Protein AF-A0A8S0H0K2-F1 (afdb_monomer_lite)

Foldseek 3Di:
DDDDPVPCPPVVCVVVVCVVFWAWPDKDFDACPPCVVVCVPPVVVQDPVDVVSVVVVVVVVVVRVVCCVVVVDPGPDMDTDTGTDDDPPDD

Sequence (91 aa):
MKVDPSEAVRSQDILKVVEQHFEIQALNTCGGTLLQFLLHGIAGNFKADDPQAMRVLRMLFDIEDGLIESGTLNSDFVIVAATPKQSEAVL

Structure (mmCIF, N/CA/C/O backbone):
data_AF-A0A8S0H0K2-F1
#
_entry.id   AF-A0A8S0H0K2-F1
#
loop_
_atom_site.group_PDB
_atom_site.id
_atom_site.type_symbol
_atom_site.label_atom_id
_atom_site.label_alt_id
_atom_site.label_comp_id
_atom_site.label_asym_id
_atom_site.label_entity_id
_atom_site.label_seq_id
_atom_site.pdbx_PDB_ins_code
_atom_site.Cartn_x
_atom_site.Cartn_y
_atom_site.Cartn_z
_atom_site.occupancy
_atom_site.B_iso_or_equiv
_atom_site.auth_seq_id
_atom_site.auth_comp_id
_atom_site.auth_asym_id
_atom_site.auth_atom_id
_atom_site.pdbx_PDB_model_num
ATOM 1 N N . MET A 1 1 ? -3.976 -24.342 -3.654 1.00 51.12 1 MET 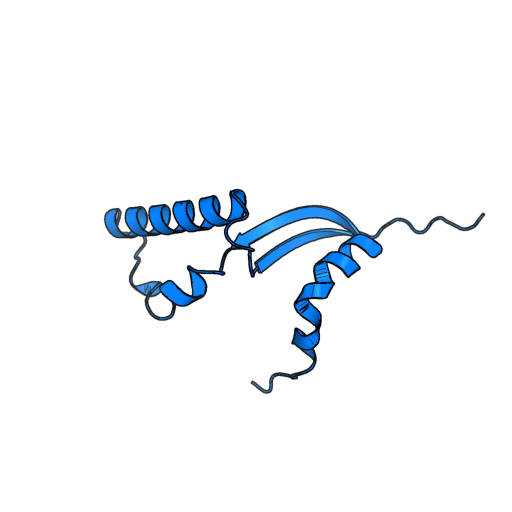A N 1
ATOM 2 C CA . MET A 1 1 ? -4.430 -23.620 -2.448 1.00 51.12 1 MET A CA 1
ATOM 3 C C . MET A 1 1 ? -5.933 -23.444 -2.577 1.00 51.12 1 MET A C 1
ATOM 5 O O . MET A 1 1 ? -6.367 -22.964 -3.616 1.00 51.12 1 MET A O 1
ATOM 9 N N . LYS A 1 2 ? -6.728 -23.941 -1.627 1.00 66.94 2 LYS A N 1
ATOM 10 C CA . LYS A 1 2 ? -8.188 -23.798 -1.661 1.00 66.94 2 LYS A CA 1
ATOM 11 C C . LYS A 1 2 ? -8.504 -22.497 -0.922 1.00 66.94 2 LYS A C 1
ATOM 13 O O . LYS A 1 2 ? -8.310 -22.449 0.283 1.00 66.94 2 LYS A O 1
ATOM 18 N N . VAL A 1 3 ? -8.840 -21.448 -1.665 1.00 67.50 3 VAL A N 1
ATOM 19 C CA . VAL A 1 3 ? -9.181 -20.133 -1.106 1.00 67.50 3 VAL A CA 1
ATOM 20 C C . VAL A 1 3 ? -10.633 -20.196 -0.647 1.00 67.50 3 VAL A C 1
ATOM 22 O O . VAL A 1 3 ? -11.489 -20.629 -1.423 1.00 67.50 3 VAL A O 1
ATOM 25 N N . ASP A 1 4 ? -10.902 -19.835 0.607 1.00 79.44 4 ASP A N 1
ATOM 26 C CA . ASP A 1 4 ? -12.271 -19.691 1.093 1.00 79.44 4 ASP A CA 1
ATOM 27 C C . ASP A 1 4 ? -12.836 -18.375 0.531 1.00 79.44 4 ASP A C 1
ATOM 29 O O . ASP A 1 4 ? -12.323 -17.303 0.857 1.00 79.44 4 ASP A O 1
ATOM 33 N N . PRO A 1 5 ? -13.871 -18.412 -0.326 1.00 71.44 5 PRO A N 1
ATOM 34 C CA . PRO A 1 5 ? -14.436 -17.202 -0.917 1.00 71.44 5 PRO A CA 1
ATOM 35 C C . PRO A 1 5 ? -15.036 -16.241 0.124 1.00 71.44 5 PRO A C 1
ATOM 37 O O . PRO A 1 5 ? -15.304 -15.087 -0.208 1.00 71.44 5 PRO A O 1
ATOM 40 N N . SER A 1 6 ? -15.245 -16.680 1.370 1.00 76.25 6 SER A N 1
ATOM 41 C CA . SER A 1 6 ? -15.715 -15.819 2.457 1.00 76.25 6 SER A CA 1
ATOM 42 C C . SER A 1 6 ? -14.618 -14.969 3.107 1.00 76.25 6 SER A C 1
ATOM 44 O O . SER A 1 6 ? -14.940 -13.955 3.721 1.00 76.25 6 SER A O 1
ATOM 46 N N . GLU A 1 7 ? -13.337 -15.311 2.939 1.00 74.62 7 GLU A N 1
ATOM 47 C CA . GLU A 1 7 ? -12.226 -14.654 3.645 1.00 74.62 7 GLU A CA 1
ATOM 48 C C . GLU A 1 7 ? -12.076 -13.168 3.266 1.00 74.62 7 GLU A C 1
ATOM 50 O O . GLU A 1 7 ? -11.788 -12.331 4.117 1.00 74.62 7 GLU A O 1
ATOM 55 N N . ALA A 1 8 ? -12.351 -12.812 2.007 1.00 75.25 8 ALA A N 1
ATOM 56 C CA . ALA A 1 8 ? -12.171 -11.454 1.483 1.00 75.25 8 ALA A CA 1
ATOM 57 C C . ALA A 1 8 ? -13.483 -10.683 1.231 1.00 75.25 8 ALA A C 1
ATOM 59 O O . ALA A 1 8 ? -13.444 -9.548 0.762 1.00 75.25 8 ALA A O 1
ATOM 60 N N . VAL A 1 9 ? -14.654 -11.256 1.541 1.00 79.31 9 VAL A N 1
ATOM 61 C CA . VAL A 1 9 ? -15.962 -10.697 1.129 1.00 79.31 9 VAL A CA 1
ATOM 62 C C . VAL A 1 9 ? -16.270 -9.314 1.728 1.00 79.31 9 VAL A C 1
ATOM 64 O O . VAL A 1 9 ? -17.096 -8.576 1.196 1.00 79.31 9 VAL A O 1
ATOM 67 N N . ARG A 1 10 ? -15.605 -8.942 2.829 1.00 85.94 10 ARG A N 1
ATOM 68 C CA . ARG A 1 10 ? -15.781 -7.656 3.530 1.00 85.94 10 ARG A CA 1
ATOM 69 C C . ARG A 1 10 ? -14.454 -7.001 3.918 1.00 85.94 10 ARG A C 1
ATOM 71 O O . ARG A 1 10 ? -14.381 -6.316 4.934 1.00 85.94 10 ARG A O 1
ATOM 78 N N . SER A 1 11 ? -13.405 -7.189 3.117 1.00 85.75 11 SER A N 1
ATOM 79 C CA . SER A 1 11 ? -12.092 -6.578 3.379 1.00 85.75 11 SER A CA 1
ATOM 80 C C . SER A 1 11 ? -12.159 -5.049 3.514 1.00 85.75 11 SER A C 1
ATOM 82 O O . SER A 1 11 ? -11.493 -4.480 4.374 1.00 85.75 11 SER A O 1
ATOM 84 N N . GLN A 1 12 ? -13.047 -4.394 2.759 1.00 86.94 12 GLN A N 1
ATOM 85 C CA . GLN A 1 12 ? -13.304 -2.949 2.850 1.00 86.94 12 GLN A CA 1
ATOM 86 C C . GLN A 1 12 ? -13.787 -2.476 4.236 1.00 86.94 12 GLN A C 1
ATOM 88 O O . GLN A 1 12 ? -13.594 -1.317 4.592 1.00 86.94 12 GLN A O 1
ATOM 93 N N . ASP A 1 13 ? -14.402 -3.357 5.035 1.00 90.56 13 ASP A N 1
ATOM 94 C CA . ASP A 1 13 ? -14.918 -3.011 6.363 1.00 90.56 13 ASP A CA 1
ATOM 95 C C . ASP A 1 13 ? -13.853 -3.150 7.464 1.00 90.56 13 ASP A C 1
ATOM 97 O O . ASP A 1 13 ? -14.096 -2.731 8.597 1.00 90.56 13 ASP A O 1
ATOM 101 N N . ILE A 1 14 ? -12.683 -3.734 7.166 1.00 91.25 14 ILE A N 1
ATOM 102 C CA . ILE A 1 14 ? -11.666 -4.067 8.175 1.00 91.25 14 ILE A CA 1
ATOM 103 C C . ILE A 1 14 ? -11.220 -2.819 8.933 1.00 91.25 14 ILE A C 1
ATOM 105 O O . ILE A 1 14 ? -11.264 -2.824 10.160 1.00 91.25 14 ILE A O 1
ATOM 109 N N . LEU A 1 15 ? -10.849 -1.741 8.234 1.00 91.44 15 LEU A N 1
ATOM 110 C CA . LEU A 1 15 ? -10.381 -0.511 8.885 1.00 91.44 15 LEU A CA 1
ATOM 111 C C . LEU A 1 15 ? -11.447 0.086 9.806 1.00 91.44 15 LEU A C 1
ATOM 113 O O . LEU A 1 15 ? -11.156 0.414 10.952 1.00 91.44 15 LEU A O 1
ATOM 117 N N . LYS A 1 16 ? -12.704 0.110 9.352 1.00 92.81 16 LYS A N 1
ATOM 118 C CA . LYS A 1 16 ? -13.835 0.574 10.160 1.00 92.81 16 LYS A CA 1
ATOM 119 C C . LYS A 1 16 ? -14.004 -0.251 11.439 1.00 92.81 16 LYS A C 1
ATOM 121 O O . LYS A 1 16 ? -14.277 0.306 12.497 1.00 92.81 16 LYS A O 1
ATOM 126 N N . VAL A 1 17 ? -13.873 -1.576 11.364 1.00 93.56 17 VAL A N 1
ATOM 127 C CA . VAL A 1 17 ? -13.968 -2.452 12.546 1.00 93.56 17 VAL A CA 1
ATOM 128 C C . VAL A 1 17 ? -12.746 -2.284 13.456 1.00 93.56 17 VAL A C 1
ATOM 130 O O . VAL A 1 17 ? -12.890 -2.256 14.678 1.00 93.56 17 VAL A O 1
ATOM 133 N N . VAL A 1 18 ? -11.550 -2.107 12.890 1.00 93.94 18 VAL A N 1
ATOM 134 C CA . VAL A 1 18 ? -10.331 -1.823 13.661 1.00 93.94 18 VAL A CA 1
ATOM 135 C C . VAL A 1 18 ? -10.496 -0.532 14.463 1.00 93.94 18 VAL A C 1
ATOM 137 O O . VAL A 1 18 ? -10.271 -0.548 15.669 1.00 93.94 18 VAL A O 1
ATOM 140 N N . GLU A 1 19 ? -10.991 0.544 13.853 1.00 93.75 19 GLU A N 1
ATOM 141 C CA . GLU A 1 19 ? -11.273 1.816 14.534 1.00 93.75 19 GLU A CA 1
ATOM 142 C C . GLU A 1 19 ? -12.299 1.687 15.667 1.00 93.75 19 GLU A C 1
ATOM 144 O O . GLU A 1 19 ? -12.270 2.461 16.626 1.00 93.75 19 GLU A O 1
ATOM 149 N N . GLN A 1 20 ? -13.218 0.720 15.595 1.00 94.50 20 GLN A N 1
ATOM 150 C CA . GLN A 1 20 ? -14.209 0.488 16.649 1.00 94.50 20 GLN A CA 1
ATOM 151 C C . GLN A 1 20 ? -13.570 -0.119 17.900 1.00 94.50 20 GLN A C 1
ATOM 153 O O . GLN A 1 20 ? -13.864 0.338 19.006 1.00 94.50 20 GLN A O 1
ATOM 158 N N . HIS A 1 21 ? -12.665 -1.086 17.734 1.00 94.62 21 HIS A N 1
ATOM 159 C CA . HIS A 1 21 ? -12.132 -1.904 18.830 1.00 94.62 21 HIS A CA 1
ATOM 160 C C . HIS A 1 21 ? -10.710 -1.542 19.279 1.00 94.62 21 HIS A C 1
ATOM 162 O O . HIS A 1 21 ? -10.316 -1.882 20.396 1.00 94.62 21 HIS A O 1
ATOM 168 N N . PHE A 1 22 ? -9.945 -0.846 18.442 1.00 96.06 22 PHE A N 1
ATOM 169 C CA . PHE A 1 22 ? -8.544 -0.527 18.683 1.00 96.06 22 PHE A CA 1
ATOM 170 C C . PHE A 1 22 ? -8.286 0.976 18.597 1.00 96.06 22 PHE A C 1
ATOM 172 O O . PHE A 1 22 ? -8.983 1.723 17.912 1.00 96.06 22 PHE A O 1
ATOM 179 N N . GLU A 1 23 ? -7.266 1.416 19.318 1.00 95.69 23 GLU A N 1
ATOM 180 C CA . GLU A 1 23 ? -6.653 2.724 19.168 1.00 95.69 23 GLU A CA 1
ATOM 181 C C . GLU A 1 23 ? -5.502 2.601 18.165 1.00 95.69 23 GLU A C 1
ATOM 183 O O . GLU A 1 23 ? -4.527 1.881 18.401 1.00 95.69 23 GLU A O 1
ATOM 188 N N . ILE A 1 24 ? -5.645 3.255 17.012 1.00 95.50 24 ILE A N 1
ATOM 189 C CA . ILE A 1 24 ? -4.661 3.200 15.929 1.00 95.50 24 ILE A CA 1
ATOM 190 C C . ILE A 1 24 ? -3.451 4.056 16.309 1.00 95.50 24 ILE A C 1
ATOM 192 O O . ILE A 1 24 ? -3.574 5.260 16.506 1.00 95.50 24 ILE A O 1
ATOM 196 N N . GLN A 1 25 ? -2.280 3.424 16.373 1.00 96.19 25 GLN A N 1
ATOM 197 C CA . GLN A 1 25 ? -0.998 4.073 16.662 1.00 96.19 25 GLN A CA 1
ATOM 198 C C . GLN A 1 25 ? -0.257 4.455 15.376 1.00 96.19 25 GLN A C 1
ATOM 200 O O . GLN A 1 25 ? 0.451 5.457 15.334 1.00 96.19 25 GLN A O 1
ATOM 205 N N . ALA A 1 26 ? -0.417 3.660 14.315 1.00 95.44 26 ALA A N 1
ATOM 206 C CA . ALA A 1 26 ? 0.100 3.969 12.989 1.00 95.44 26 ALA A CA 1
ATOM 207 C C . ALA A 1 26 ? -0.785 3.351 11.904 1.00 95.44 26 ALA A C 1
ATOM 209 O O . ALA A 1 26 ? -1.243 2.214 12.039 1.00 95.44 26 ALA A O 1
ATOM 210 N N . LEU A 1 27 ? -0.974 4.085 10.812 1.00 93.31 27 LEU A N 1
ATOM 211 C CA . LEU A 1 27 ? -1.645 3.622 9.604 1.00 93.31 27 LEU A CA 1
ATOM 212 C C . LEU A 1 27 ? -0.783 4.032 8.415 1.00 93.31 27 LEU A C 1
ATOM 214 O O . LEU A 1 27 ? -0.612 5.219 8.158 1.00 93.31 27 LEU A O 1
ATOM 218 N N . ASN A 1 28 ? -0.231 3.044 7.716 1.00 91.00 28 ASN A N 1
ATOM 219 C CA . ASN A 1 28 ? 0.621 3.252 6.554 1.00 91.00 28 ASN A CA 1
ATOM 220 C C . ASN A 1 28 ? -0.034 2.596 5.343 1.00 91.00 28 ASN A C 1
ATOM 222 O O . ASN A 1 28 ? -0.168 1.373 5.292 1.00 91.00 28 ASN A O 1
ATOM 226 N N . THR A 1 29 ? -0.445 3.400 4.370 1.00 88.62 29 THR A N 1
ATOM 227 C CA . THR A 1 29 ? -0.868 2.907 3.058 1.00 88.62 29 THR A CA 1
ATOM 228 C C . THR A 1 29 ? 0.346 2.408 2.287 1.00 88.62 29 THR A C 1
ATOM 230 O O . THR A 1 29 ? 1.403 3.032 2.335 1.00 88.62 29 THR A O 1
ATOM 233 N N . CYS A 1 30 ? 0.216 1.276 1.600 1.00 84.81 30 CYS A N 1
ATOM 234 C CA . CYS A 1 30 ? 1.332 0.634 0.895 1.00 84.81 30 CYS A CA 1
ATOM 235 C C . CYS A 1 30 ? 1.166 0.632 -0.630 1.00 84.81 30 CYS A C 1
ATOM 237 O O . CYS A 1 30 ? 1.912 -0.063 -1.316 1.00 84.81 30 CYS A O 1
ATOM 239 N N . GLY A 1 31 ? 0.176 1.360 -1.148 1.00 86.88 31 GLY A N 1
ATOM 240 C CA . GLY A 1 31 ? -0.138 1.402 -2.568 1.00 86.88 31 GLY A CA 1
ATOM 241 C C . GLY A 1 31 ? -0.633 0.059 -3.079 1.00 86.88 31 GLY A C 1
ATOM 242 O O . GLY A 1 31 ? -1.476 -0.581 -2.444 1.00 86.88 31 GLY A O 1
ATOM 243 N N . GLY A 1 32 ? -0.125 -0.349 -4.242 1.00 84.81 32 GLY A N 1
ATOM 244 C CA . GLY A 1 32 ? -0.492 -1.602 -4.908 1.00 84.81 32 GLY A CA 1
ATOM 245 C C . GLY A 1 32 ? -1.699 -1.493 -5.840 1.00 84.81 32 GLY A C 1
ATOM 246 O O . GLY A 1 32 ? -2.069 -2.481 -6.468 1.00 84.81 32 GLY A O 1
ATOM 247 N N . THR A 1 33 ? -2.250 -0.294 -5.994 1.00 88.31 33 THR A N 1
ATOM 248 C CA . THR A 1 33 ? -3.411 -0.004 -6.843 1.00 88.31 33 THR A CA 1
ATOM 249 C C . THR A 1 33 ? -3.059 -0.023 -8.329 1.00 88.31 33 THR A C 1
ATOM 251 O O . THR A 1 33 ? -3.836 -0.483 -9.165 1.00 88.31 33 THR A O 1
ATOM 254 N N . LEU A 1 34 ? -1.862 0.446 -8.681 1.00 91.38 34 LEU A N 1
ATOM 255 C CA . LEU A 1 34 ? -1.349 0.485 -10.047 1.00 91.38 34 LEU A CA 1
ATOM 256 C C . LEU A 1 34 ? -0.109 -0.402 -10.189 1.00 91.38 34 LEU A C 1
ATOM 258 O O . LEU A 1 34 ? -0.042 -1.242 -11.093 1.00 91.38 34 LEU A O 1
ATOM 262 N N . LEU A 1 35 ? 0.869 -0.253 -9.296 1.00 92.94 35 LEU A N 1
ATOM 263 C CA . LEU A 1 35 ? 2.180 -0.883 -9.444 1.00 92.94 35 LEU A CA 1
ATOM 2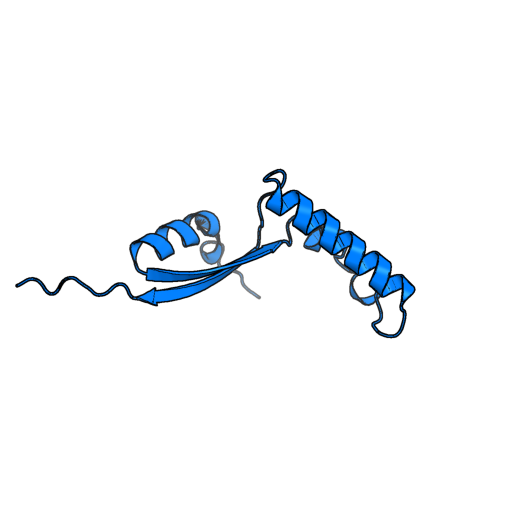64 C C . LEU A 1 35 ? 2.152 -2.399 -9.275 1.00 92.94 35 LEU A C 1
ATOM 266 O O . LEU A 1 35 ? 2.930 -3.081 -9.943 1.00 92.94 35 LEU A O 1
ATOM 270 N N . GLN A 1 36 ? 1.226 -2.945 -8.477 1.00 92.31 36 GLN A N 1
ATOM 271 C CA . GLN A 1 36 ? 1.043 -4.397 -8.368 1.00 92.31 36 GLN A CA 1
ATOM 272 C C . GLN A 1 36 ? 0.776 -5.025 -9.738 1.00 92.31 36 GLN A C 1
ATOM 274 O O . GLN A 1 36 ? 1.347 -6.065 -10.066 1.00 92.31 36 GLN A O 1
ATOM 279 N N . PHE A 1 37 ? -0.101 -4.403 -10.529 1.00 93.38 37 PHE A N 1
ATOM 280 C CA . PHE A 1 37 ? -0.490 -4.906 -11.843 1.00 93.38 37 PHE A CA 1
ATOM 281 C C . PHE A 1 37 ? 0.542 -4.544 -12.907 1.00 93.38 37 PHE A C 1
ATOM 283 O O . PHE A 1 37 ? 0.897 -5.394 -13.720 1.00 93.38 37 PHE A O 1
ATOM 290 N N . LEU A 1 38 ? 1.069 -3.315 -12.872 1.00 93.62 38 LEU A N 1
ATOM 291 C CA . LEU A 1 38 ? 2.074 -2.845 -13.825 1.00 93.62 38 LEU A CA 1
ATOM 292 C C . LEU A 1 38 ? 3.352 -3.689 -13.773 1.00 93.62 38 LEU A C 1
ATOM 294 O O . LEU A 1 38 ? 3.919 -4.021 -14.811 1.00 93.62 38 LEU A O 1
ATOM 298 N N . LEU A 1 39 ? 3.809 -4.033 -12.568 1.00 94.31 39 LEU A N 1
ATOM 299 C CA . LEU A 1 39 ? 5.045 -4.786 -12.358 1.00 94.31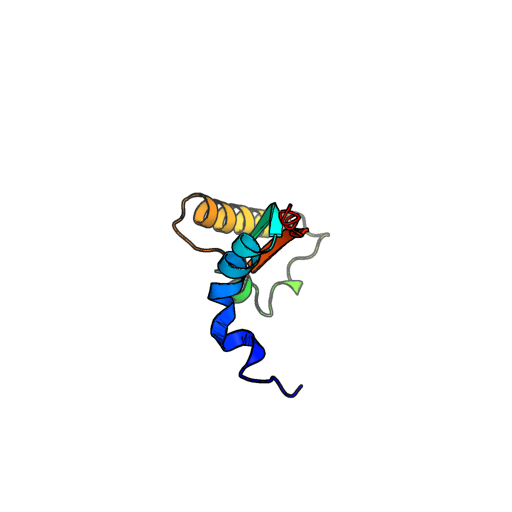 39 LEU A CA 1
ATOM 300 C C . LEU A 1 39 ? 4.813 -6.301 -12.281 1.00 94.31 39 LEU A C 1
ATOM 302 O O . LEU A 1 39 ? 5.769 -7.063 -12.093 1.00 94.31 39 LEU A O 1
ATOM 306 N N . HIS A 1 40 ? 3.571 -6.764 -12.454 1.00 94.62 40 HIS A N 1
ATOM 307 C CA . HIS A 1 40 ? 3.240 -8.180 -12.399 1.00 94.62 40 HIS A CA 1
ATOM 308 C C . HIS A 1 40 ? 4.044 -8.973 -13.440 1.00 94.62 40 HIS A C 1
ATOM 310 O O . HIS A 1 40 ? 3.986 -8.710 -14.638 1.00 94.62 40 HIS A O 1
ATOM 316 N N . GLY A 1 41 ? 4.829 -9.948 -12.977 1.00 94.38 41 GLY A N 1
ATOM 317 C CA . GLY A 1 41 ? 5.670 -10.789 -13.837 1.00 94.38 41 GLY A CA 1
ATOM 318 C C . GLY A 1 41 ? 6.947 -10.126 -14.370 1.00 94.38 41 GLY A C 1
ATOM 319 O O . GLY A 1 41 ? 7.773 -10.824 -14.952 1.00 94.38 41 GLY A O 1
ATOM 320 N N . ILE A 1 42 ? 7.155 -8.823 -14.143 1.00 94.38 42 ILE A N 1
ATOM 321 C CA . ILE A 1 42 ? 8.337 -8.087 -14.628 1.00 94.38 42 ILE A CA 1
ATOM 322 C C . ILE A 1 42 ? 9.129 -7.374 -13.529 1.00 94.38 42 ILE A C 1
ATOM 324 O O . ILE A 1 42 ? 10.225 -6.891 -13.803 1.00 94.38 42 ILE A O 1
ATOM 328 N N . ALA A 1 43 ? 8.635 -7.335 -12.286 1.00 90.62 43 ALA A N 1
ATOM 329 C CA . ALA A 1 43 ? 9.337 -6.726 -11.152 1.00 90.62 43 ALA A CA 1
ATOM 330 C C . ALA A 1 43 ? 10.776 -7.258 -10.992 1.00 90.62 43 ALA A C 1
ATOM 332 O O . ALA A 1 43 ? 11.690 -6.501 -10.683 1.00 90.62 43 ALA A O 1
ATOM 333 N N . GLY A 1 44 ? 10.999 -8.545 -11.288 1.00 89.81 44 GLY A N 1
ATOM 334 C CA . GLY A 1 44 ? 12.323 -9.177 -11.232 1.00 89.81 44 GLY A CA 1
ATOM 335 C C . GLY A 1 44 ? 13.338 -8.665 -12.263 1.00 89.81 44 GLY A C 1
ATOM 336 O O . GLY A 1 44 ? 14.526 -8.953 -12.134 1.00 89.81 44 GLY A O 1
ATOM 337 N N . ASN A 1 45 ? 12.908 -7.896 -13.268 1.00 92.00 45 ASN A N 1
ATOM 338 C CA . ASN A 1 45 ? 13.819 -7.258 -14.221 1.00 92.00 45 ASN A CA 1
ATOM 339 C C . ASN A 1 45 ? 14.566 -6.067 -13.600 1.00 92.00 45 ASN A C 1
ATOM 341 O O . ASN A 1 45 ? 15.625 -5.688 -14.099 1.00 92.00 45 ASN A O 1
ATOM 345 N N . PHE A 1 46 ? 14.042 -5.486 -12.516 1.00 93.06 46 PHE A N 1
ATOM 346 C CA . PHE A 1 46 ? 14.661 -4.365 -11.818 1.00 93.06 46 PHE A CA 1
ATOM 347 C C . PHE A 1 46 ? 15.704 -4.880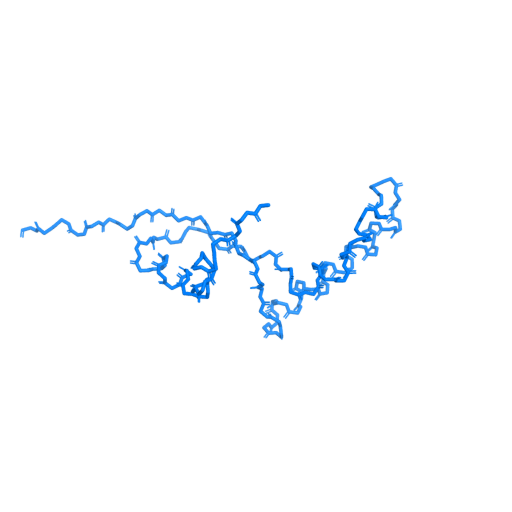 -10.831 1.00 93.06 46 PHE A C 1
ATOM 349 O O . PHE A 1 46 ? 15.399 -5.246 -9.696 1.00 93.06 46 PHE A O 1
ATOM 356 N N . LYS A 1 47 ? 16.955 -4.941 -11.286 1.00 93.12 47 LYS A N 1
ATOM 357 C CA . LYS A 1 47 ? 18.065 -5.422 -10.469 1.00 93.12 47 LYS A CA 1
ATOM 358 C C . LYS A 1 47 ? 18.671 -4.290 -9.650 1.00 93.12 47 LYS A C 1
ATOM 360 O O . LYS A 1 47 ? 18.887 -3.190 -10.152 1.00 93.12 47 LYS A O 1
ATOM 365 N N . ALA A 1 48 ? 18.989 -4.585 -8.392 1.00 92.00 48 ALA A N 1
ATOM 366 C CA . ALA A 1 48 ? 19.552 -3.608 -7.463 1.00 92.00 48 ALA A CA 1
ATOM 367 C C . ALA A 1 48 ? 20.944 -3.090 -7.880 1.00 92.00 48 ALA A C 1
ATOM 369 O O . ALA A 1 48 ? 21.352 -2.019 -7.436 1.00 92.00 48 ALA A O 1
ATOM 370 N N . ASP A 1 49 ? 21.664 -3.837 -8.721 1.00 94.94 49 ASP A N 1
ATOM 371 C CA . ASP A 1 49 ? 22.969 -3.473 -9.276 1.00 94.94 49 ASP A CA 1
ATOM 372 C C . ASP A 1 49 ? 22.882 -2.607 -10.546 1.00 94.94 49 ASP A C 1
ATOM 374 O O . ASP A 1 49 ? 23.919 -2.149 -11.023 1.00 94.94 49 ASP A O 1
ATOM 378 N N . ASP A 1 50 ? 21.677 -2.329 -11.062 1.00 96.31 50 ASP A N 1
ATOM 379 C CA . ASP A 1 50 ? 21.430 -1.398 -12.167 1.00 96.31 50 ASP A CA 1
ATOM 380 C C . ASP A 1 50 ? 20.832 -0.077 -11.639 1.00 96.31 50 ASP A C 1
ATOM 382 O O . ASP A 1 50 ? 19.625 0.026 -11.377 1.00 96.31 50 ASP A O 1
ATOM 386 N N . PRO A 1 51 ? 21.647 0.989 -11.512 1.00 94.94 51 PRO A N 1
ATOM 387 C CA . PRO A 1 51 ? 21.174 2.269 -11.005 1.00 94.94 51 PRO A CA 1
ATOM 388 C C . PRO A 1 51 ? 20.100 2.917 -11.883 1.00 94.94 51 PRO A C 1
ATOM 390 O O . PRO A 1 51 ? 19.273 3.664 -11.363 1.00 94.94 51 PRO A O 1
ATOM 393 N N . GLN A 1 52 ? 20.094 2.680 -13.200 1.00 95.19 52 GLN A N 1
ATOM 394 C CA . GLN A 1 52 ? 19.087 3.275 -14.083 1.00 95.19 52 GLN A CA 1
ATOM 395 C C . GLN A 1 52 ? 17.742 2.582 -13.914 1.00 95.19 52 GLN A C 1
ATOM 397 O O . GLN A 1 52 ? 16.730 3.271 -13.770 1.00 95.19 52 GLN A O 1
ATOM 402 N N . ALA A 1 53 ? 17.733 1.250 -13.837 1.00 94.69 53 ALA A N 1
ATOM 403 C CA . ALA A 1 53 ? 16.525 0.496 -13.519 1.00 94.69 53 ALA A CA 1
ATOM 404 C C . ALA A 1 53 ? 15.938 0.950 -12.174 1.00 94.69 53 ALA A C 1
ATOM 406 O O . ALA A 1 53 ? 14.752 1.270 -12.091 1.00 94.69 53 ALA A O 1
ATOM 407 N N . MET A 1 54 ? 16.774 1.091 -11.141 1.00 95.81 54 MET A N 1
ATOM 408 C CA . MET A 1 54 ? 16.325 1.554 -9.825 1.00 95.81 54 MET A CA 1
ATOM 409 C C . MET A 1 54 ? 15.820 3.001 -9.827 1.00 95.81 54 MET A C 1
ATOM 411 O O . MET A 1 54 ? 14.906 3.322 -9.070 1.00 95.81 54 MET A O 1
ATOM 415 N N . ARG A 1 55 ? 16.365 3.885 -10.674 1.00 96.06 55 ARG A N 1
ATOM 416 C CA . ARG A 1 55 ? 15.842 5.253 -10.840 1.00 96.06 55 ARG A CA 1
ATOM 417 C C . ARG A 1 55 ? 14.456 5.267 -11.474 1.00 96.06 55 ARG A C 1
ATOM 419 O O . ARG A 1 55 ? 13.604 6.017 -11.012 1.00 96.06 55 ARG A O 1
ATOM 426 N N . VAL A 1 56 ? 14.232 4.449 -12.502 1.00 95.19 56 VAL A N 1
ATOM 427 C CA . VAL A 1 56 ? 12.903 4.300 -13.115 1.00 95.19 56 VAL A CA 1
ATOM 428 C C . VAL A 1 56 ? 11.924 3.720 -12.101 1.00 95.19 56 VAL A C 1
ATOM 430 O O . VAL A 1 56 ? 10.834 4.252 -11.945 1.00 95.19 56 VAL A O 1
ATOM 433 N N . LEU A 1 57 ? 12.329 2.689 -11.358 1.00 95.38 57 LEU A N 1
ATOM 434 C CA . LEU A 1 57 ? 11.479 2.078 -10.340 1.00 95.38 57 LEU A CA 1
ATOM 435 C C . LEU A 1 57 ? 11.081 3.075 -9.240 1.00 95.38 57 LEU A C 1
ATOM 437 O O . LEU A 1 57 ? 9.916 3.131 -8.869 1.00 95.38 57 LEU A O 1
ATOM 441 N N . ARG A 1 58 ? 12.018 3.908 -8.769 1.00 95.44 58 ARG A N 1
ATOM 442 C CA . ARG A 1 58 ? 11.714 4.983 -7.808 1.00 95.44 58 ARG A CA 1
ATOM 443 C C . ARG A 1 58 ? 10.742 6.011 -8.371 1.00 95.44 58 ARG A C 1
ATOM 445 O O . ARG A 1 58 ? 9.781 6.337 -7.700 1.00 95.44 58 ARG A O 1
ATOM 452 N N . MET A 1 59 ? 10.943 6.447 -9.615 1.00 96.44 59 MET A N 1
ATOM 453 C CA . MET A 1 59 ? 10.003 7.354 -10.280 1.00 96.44 59 MET A CA 1
ATOM 454 C C . MET A 1 59 ? 8.588 6.762 -10.330 1.00 96.44 59 MET A C 1
ATOM 456 O O . MET A 1 59 ? 7.621 7.485 -10.130 1.00 96.44 59 MET A O 1
ATOM 460 N N . LEU A 1 60 ? 8.459 5.458 -10.593 1.00 95.06 60 LEU A N 1
ATOM 461 C CA . LEU A 1 60 ? 7.162 4.781 -10.587 1.00 95.06 60 LEU A CA 1
ATOM 462 C C . LEU A 1 60 ? 6.516 4.791 -9.192 1.00 95.06 60 LEU A C 1
ATOM 464 O O . LEU A 1 60 ? 5.319 5.058 -9.111 1.00 95.06 60 LEU A O 1
ATOM 468 N N . PHE A 1 61 ? 7.291 4.549 -8.127 1.00 93.81 61 PHE A N 1
ATOM 469 C CA . PHE A 1 61 ? 6.814 4.676 -6.742 1.00 93.81 61 PHE A CA 1
ATOM 470 C C . PHE A 1 61 ? 6.351 6.101 -6.437 1.00 93.81 61 PHE A C 1
ATOM 472 O O . PHE A 1 61 ? 5.202 6.281 -6.058 1.00 93.81 61 PHE A O 1
ATOM 479 N N . ASP A 1 62 ? 7.179 7.109 -6.727 1.00 94.88 62 ASP A N 1
ATOM 480 C CA . ASP A 1 62 ? 6.859 8.517 -6.459 1.00 94.88 62 ASP A CA 1
ATOM 481 C C . ASP A 1 62 ? 5.560 8.964 -7.167 1.00 94.88 62 ASP A C 1
ATOM 483 O O . ASP A 1 62 ? 4.800 9.779 -6.644 1.00 94.88 62 ASP A O 1
ATOM 487 N N . ILE A 1 63 ? 5.288 8.431 -8.366 1.00 94.56 63 ILE A N 1
ATOM 488 C CA . ILE A 1 63 ? 4.048 8.705 -9.105 1.00 94.56 63 ILE A CA 1
ATOM 489 C C . ILE A 1 63 ? 2.837 8.061 -8.420 1.00 94.56 63 ILE A C 1
ATOM 491 O O . ILE A 1 63 ? 1.818 8.732 -8.265 1.00 94.56 63 ILE A O 1
ATOM 495 N N . GLU A 1 64 ? 2.907 6.777 -8.047 1.00 94.12 64 GLU A N 1
ATOM 496 C CA . GLU A 1 64 ? 1.796 6.108 -7.350 1.00 94.12 64 GLU A CA 1
ATOM 497 C C . GLU A 1 64 ? 1.532 6.765 -5.991 1.00 94.12 64 GLU A C 1
ATOM 499 O O . GLU A 1 64 ? 0.385 7.111 -5.703 1.00 94.12 64 GLU A O 1
ATOM 504 N N . ASP A 1 65 ? 2.585 7.026 -5.218 1.00 92.12 65 ASP A N 1
ATOM 505 C CA . ASP A 1 65 ? 2.500 7.681 -3.914 1.00 92.12 65 ASP A CA 1
ATOM 506 C C . ASP A 1 65 ? 1.864 9.071 -4.046 1.00 92.12 65 ASP A C 1
ATOM 508 O O . ASP A 1 65 ? 0.887 9.367 -3.361 1.00 92.12 65 ASP A O 1
ATOM 512 N N . GLY A 1 66 ? 2.303 9.893 -5.007 1.00 93.38 66 GLY A N 1
ATOM 513 C CA . GLY A 1 66 ? 1.705 11.211 -5.249 1.00 93.38 66 GLY A CA 1
ATOM 514 C C . GLY A 1 66 ? 0.228 11.151 -5.669 1.00 93.38 66 GLY A C 1
ATOM 515 O O . GLY A 1 66 ? -0.579 12.005 -5.285 1.00 93.38 66 GLY A O 1
ATOM 516 N N . LEU A 1 67 ? -0.174 10.130 -6.433 1.00 93.56 67 LEU A N 1
ATOM 517 C CA . LEU A 1 67 ? -1.580 9.920 -6.794 1.00 93.56 67 LEU A CA 1
ATOM 518 C C . LEU A 1 67 ? -2.428 9.493 -5.589 1.00 93.56 67 LEU A C 1
ATOM 520 O O . LEU A 1 67 ? -3.576 9.935 -5.487 1.00 93.56 67 LEU A O 1
ATOM 524 N N . ILE A 1 68 ? -1.876 8.692 -4.679 1.00 91.81 68 ILE A N 1
ATOM 525 C CA . ILE A 1 68 ? -2.543 8.288 -3.434 1.00 91.81 68 ILE A CA 1
ATOM 526 C C . ILE A 1 68 ? -2.657 9.472 -2.474 1.00 91.81 68 ILE A C 1
ATOM 528 O O . ILE A 1 68 ? -3.746 9.756 -1.978 1.00 91.81 68 ILE A O 1
ATOM 532 N N . GLU A 1 69 ? -1.573 10.218 -2.264 1.00 90.75 69 GLU A N 1
ATOM 533 C CA . GLU A 1 69 ? -1.549 11.401 -1.395 1.00 90.75 69 GLU A CA 1
ATOM 534 C C . GLU A 1 69 ? -2.518 12.491 -1.872 1.00 90.75 69 GLU A C 1
ATOM 536 O O . GLU A 1 69 ? -3.165 13.153 -1.061 1.00 90.75 69 GLU A O 1
ATOM 541 N N . SER A 1 70 ? -2.672 12.655 -3.190 1.00 92.81 70 SER A N 1
ATOM 542 C CA . SER A 1 70 ? -3.650 13.589 -3.768 1.00 92.81 70 SER A CA 1
ATOM 543 C C . SER A 1 70 ? -5.109 13.122 -3.657 1.00 92.81 70 SER A C 1
ATOM 545 O O . SER A 1 70 ? -6.016 13.890 -3.978 1.00 92.81 70 SER A O 1
ATOM 547 N N . GLY A 1 71 ? -5.353 11.873 -3.246 1.00 89.50 71 GLY A N 1
ATOM 548 C CA . GLY A 1 71 ? -6.678 11.248 -3.231 1.00 89.50 71 GLY A CA 1
ATOM 549 C C . GLY A 1 71 ? -7.216 10.881 -4.619 1.00 89.50 71 GLY A C 1
ATOM 550 O O . GLY A 1 71 ? -8.389 10.537 -4.747 1.00 89.50 71 GLY A O 1
ATOM 551 N N . THR A 1 72 ? -6.385 10.953 -5.666 1.00 92.50 72 THR A N 1
ATOM 552 C CA . THR A 1 72 ? -6.763 10.534 -7.027 1.00 92.50 72 THR A CA 1
ATOM 553 C C . THR A 1 72 ? -6.901 9.013 -7.117 1.00 92.50 72 THR A C 1
ATOM 555 O O . THR A 1 72 ? -7.749 8.508 -7.854 1.00 92.50 72 THR A O 1
ATOM 558 N N . LEU A 1 73 ? -6.079 8.280 -6.360 1.00 89.75 73 LEU A N 1
ATOM 559 C CA . LEU A 1 73 ? -6.150 6.830 -6.205 1.00 89.75 73 LEU A CA 1
ATOM 560 C C . LEU A 1 73 ? -6.330 6.461 -4.730 1.00 89.75 73 LEU A C 1
ATOM 562 O O . LEU A 1 73 ? -5.732 7.071 -3.850 1.00 89.75 73 LEU A O 1
ATOM 566 N N . ASN A 1 74 ? -7.119 5.420 -4.470 1.00 87.50 74 ASN A N 1
ATOM 567 C CA . ASN A 1 74 ? -7.161 4.782 -3.155 1.00 87.50 74 ASN A CA 1
ATOM 568 C C . ASN A 1 74 ? -6.074 3.708 -3.083 1.00 87.50 74 ASN A C 1
ATOM 570 O O . ASN A 1 74 ? -5.810 3.057 -4.089 1.00 87.50 74 ASN A O 1
ATOM 574 N N . SER A 1 75 ? -5.481 3.497 -1.908 1.00 88.19 75 SER A N 1
ATOM 575 C CA . SER A 1 75 ? -4.519 2.413 -1.667 1.00 88.19 75 SER A CA 1
ATOM 576 C C . SER A 1 75 ? -5.245 1.088 -1.430 1.00 88.19 75 SER A C 1
ATOM 578 O O . SER A 1 75 ? -6.095 1.016 -0.542 1.00 88.19 75 SER A O 1
ATOM 580 N N . ASP A 1 76 ? -4.881 0.037 -2.167 1.00 88.94 76 ASP A N 1
ATOM 581 C CA . ASP A 1 76 ? -5.458 -1.306 -1.983 1.00 88.94 76 ASP A CA 1
ATOM 582 C C . ASP A 1 76 ? -4.883 -2.035 -0.757 1.00 88.94 76 ASP A C 1
ATOM 584 O O . ASP A 1 76 ? -5.548 -2.885 -0.160 1.00 88.94 76 ASP A O 1
ATOM 588 N N . PHE A 1 77 ? -3.662 -1.680 -0.342 1.00 89.81 77 PHE A N 1
ATOM 589 C CA . PHE A 1 77 ? -3.010 -2.253 0.836 1.00 89.81 77 PHE A CA 1
ATOM 590 C C . PHE A 1 77 ? -2.760 -1.219 1.928 1.00 89.81 77 PHE A C 1
ATOM 592 O O . PHE A 1 77 ? -2.441 -0.056 1.670 1.00 89.81 77 PHE A O 1
ATOM 599 N N . VAL A 1 78 ? -2.857 -1.670 3.177 1.00 91.50 78 VAL A N 1
ATOM 600 C CA . VAL A 1 78 ? -2.605 -0.858 4.366 1.00 91.50 78 VAL A CA 1
ATOM 601 C C . VAL A 1 78 ? -2.003 -1.722 5.468 1.00 91.50 78 VAL A C 1
ATOM 603 O O . VAL A 1 78 ? -2.425 -2.856 5.695 1.00 91.50 78 VAL A O 1
ATOM 606 N N . ILE A 1 79 ? -1.017 -1.172 6.169 1.00 92.81 79 ILE A N 1
ATOM 607 C CA . ILE A 1 79 ? -0.465 -1.731 7.399 1.00 92.81 79 ILE A CA 1
ATOM 608 C C . ILE A 1 79 ? -0.950 -0.865 8.553 1.00 92.81 79 ILE A C 1
ATOM 610 O O . ILE A 1 79 ? -0.711 0.343 8.581 1.00 92.81 79 ILE A O 1
ATOM 614 N N . VAL A 1 80 ? -1.606 -1.498 9.523 1.00 94.38 80 VAL A N 1
ATOM 615 C CA . VAL A 1 80 ? -2.115 -0.827 10.720 1.00 94.38 80 VAL A CA 1
ATOM 616 C C . VAL A 1 80 ? -1.438 -1.406 11.954 1.00 94.38 80 VAL A C 1
ATOM 618 O O . VAL A 1 80 ? -1.460 -2.617 12.172 1.00 94.38 80 VAL A O 1
ATOM 621 N N . ALA A 1 81 ? -0.864 -0.534 12.777 1.00 95.81 81 ALA A N 1
ATOM 622 C CA . ALA A 1 81 ? -0.427 -0.853 14.129 1.00 95.81 81 ALA A CA 1
ATOM 623 C C . ALA A 1 81 ? -1.410 -0.216 15.113 1.00 95.81 81 ALA A C 1
ATOM 625 O O . ALA A 1 81 ? -1.631 0.995 15.078 1.00 95.81 81 ALA A O 1
ATOM 626 N N . ALA A 1 82 ? -2.014 -1.025 15.981 1.00 96.50 82 ALA A N 1
ATOM 627 C CA . ALA A 1 82 ? -3.041 -0.560 16.902 1.00 96.50 82 ALA A CA 1
ATOM 628 C C . ALA A 1 82 ? -2.986 -1.312 18.237 1.00 96.50 82 ALA A C 1
ATOM 630 O O . ALA A 1 82 ? -2.571 -2.472 18.299 1.00 96.50 82 ALA A O 1
ATOM 631 N N . THR A 1 83 ? -3.419 -0.651 19.305 1.00 96.44 83 THR A N 1
ATOM 632 C CA . THR A 1 83 ? -3.549 -1.223 20.651 1.00 96.44 83 THR A CA 1
ATOM 633 C C . THR A 1 83 ? -5.023 -1.440 20.984 1.00 96.44 83 THR A C 1
ATOM 635 O O . THR A 1 83 ? -5.857 -0.653 20.541 1.00 96.44 83 THR A O 1
ATOM 638 N N . PRO A 1 84 ? -5.401 -2.486 21.741 1.00 95.31 84 PRO A N 1
ATOM 639 C CA . PRO A 1 84 ? -6.790 -2.656 22.164 1.00 95.31 84 PRO A CA 1
ATOM 640 C C . PRO A 1 84 ? -7.276 -1.418 22.920 1.00 95.31 84 PRO A C 1
ATOM 642 O O . PRO A 1 84 ? -6.544 -0.897 23.766 1.00 95.31 84 PRO A O 1
ATOM 645 N N . LYS A 1 85 ? -8.502 -0.955 22.654 1.00 93.19 85 LYS A N 1
ATOM 646 C CA . LYS A 1 85 ? -9.101 0.088 23.493 1.00 93.19 85 LYS A CA 1
ATOM 647 C C . LYS A 1 85 ? -9.271 -0.453 24.906 1.00 93.19 85 LYS A C 1
ATOM 649 O O . LYS A 1 85 ? -9.695 -1.595 25.093 1.00 93.19 85 LYS A O 1
ATOM 654 N N . GLN A 1 86 ? -8.956 0.366 25.905 1.00 82.06 86 GLN A N 1
ATOM 655 C CA . GLN A 1 86 ? -9.305 0.025 27.278 1.00 82.06 86 GLN A CA 1
ATOM 656 C C . GLN A 1 86 ? -10.829 -0.053 27.361 1.00 82.06 86 GLN A C 1
ATOM 658 O O . GLN A 1 86 ? -11.522 0.906 27.025 1.00 82.06 86 GLN A O 1
ATOM 663 N N . SER A 1 87 ? -11.352 -1.210 27.767 1.00 68.44 87 SER A N 1
ATOM 664 C CA . SER A 1 87 ? -12.749 -1.296 28.181 1.00 68.44 87 SER A CA 1
ATOM 665 C C . SER A 1 87 ? -12.926 -0.304 29.320 1.00 68.44 87 SER A C 1
ATOM 667 O O . SER A 1 87 ? -12.181 -0.387 30.299 1.00 68.44 87 SER A O 1
ATOM 669 N N . GLU A 1 88 ? -13.895 0.608 29.222 1.00 60.81 88 GLU A N 1
ATOM 670 C CA . GLU A 1 88 ? -14.373 1.302 30.413 1.00 60.81 88 GLU A CA 1
ATOM 671 C C . GLU A 1 88 ? -14.746 0.208 31.417 1.00 60.81 88 GLU A C 1
ATOM 673 O O . GLU A 1 88 ? -15.606 -0.639 31.155 1.00 60.81 88 GLU A O 1
ATOM 678 N N . ALA A 1 89 ? -13.997 0.131 32.516 1.00 55.97 89 ALA A N 1
ATOM 679 C CA . ALA A 1 89 ? -14.380 -0.695 33.638 1.00 55.97 89 ALA A CA 1
ATOM 680 C C . ALA A 1 89 ? -15.686 -0.091 34.147 1.00 55.97 89 ALA A C 1
ATOM 682 O O . ALA A 1 89 ? -15.694 1.027 34.660 1.00 55.97 89 ALA A O 1
ATOM 683 N N . VAL A 1 90 ? -16.789 -0.798 33.913 1.00 53.00 90 VAL A N 1
ATOM 684 C CA . VAL A 1 90 ? -18.093 -0.460 34.477 1.00 53.00 90 VAL A CA 1
ATOM 685 C C . VAL A 1 90 ? -17.907 -0.400 35.996 1.00 53.00 90 VAL A C 1
ATOM 687 O O . VAL A 1 90 ? -17.623 -1.429 36.612 1.00 53.00 90 VAL A O 1
ATOM 690 N N . LEU A 1 91 ? -17.958 0.815 36.554 1.00 44.84 91 LEU A N 1
ATOM 691 C C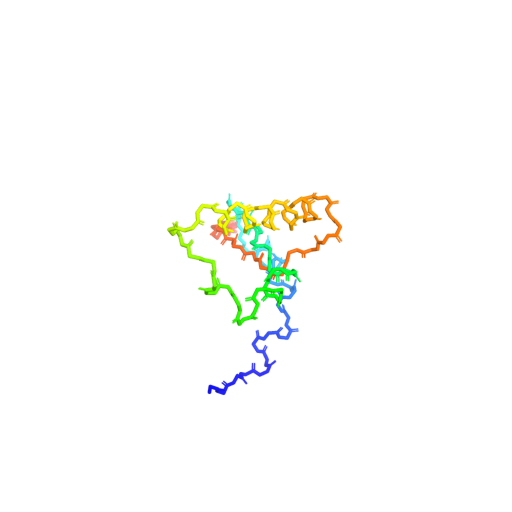A . LEU A 1 91 ? -17.994 1.070 37.997 1.00 44.84 91 LEU A CA 1
ATOM 692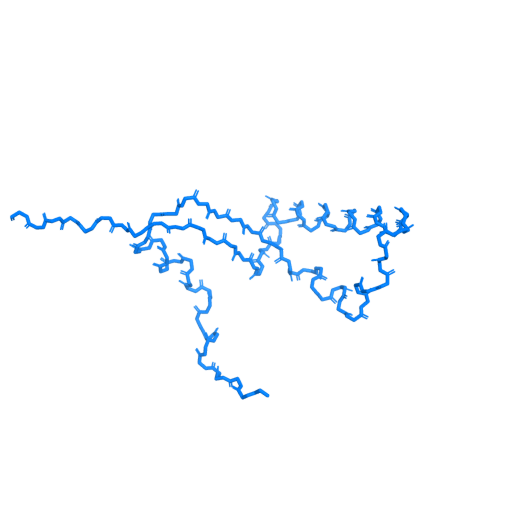 C C . LEU A 1 91 ? -19.332 0.619 38.588 1.00 44.84 91 LEU A C 1
ATOM 694 O O . LEU A 1 91 ? -20.367 0.806 37.907 1.00 44.84 91 LEU A O 1
#

Radius of gyration: 18.23 Å; chains: 1; bounding box: 41×37×53 Å

Secondary structure (DSSP, 8-state):
----TTTTTTGGGHHHHHHHHEEEEEEEEEE-SSHHHHTTTTGGG--TT-HHHHHHHHHHHHHHHHHHHTTSS--SEEEEEEEEPPP----

pLDDT: mean 88.46, std 10.85, range [44.84, 96.5]